Protein AF-X1CCY6-F1 (afdb_monomer)

Structure (mmCIF, N/CA/C/O backbone):
data_AF-X1CCY6-F1
#
_entry.id   AF-X1CCY6-F1
#
loop_
_atom_site.group_PDB
_atom_site.id
_atom_site.type_symbol
_atom_site.label_atom_id
_atom_site.label_alt_id
_atom_site.label_comp_id
_atom_site.label_asym_id
_atom_site.label_entity_id
_atom_site.label_seq_id
_atom_site.pdbx_PDB_ins_code
_atom_site.Cartn_x
_atom_site.Cartn_y
_atom_site.Cartn_z
_atom_site.occupancy
_atom_site.B_iso_or_equiv
_atom_site.auth_seq_id
_atom_site.auth_comp_id
_atom_site.auth_asym_id
_atom_site.auth_atom_id
_atom_site.pdbx_PDB_model_num
ATOM 1 N N . MET A 1 1 ? 17.193 9.813 -5.402 1.00 56.81 1 MET A N 1
ATOM 2 C CA . MET A 1 1 ? 16.084 8.966 -4.908 1.00 56.81 1 MET A CA 1
ATOM 3 C C . MET A 1 1 ? 14.853 9.850 -4.820 1.00 56.81 1 MET A C 1
ATOM 5 O O . MET A 1 1 ? 14.993 10.965 -4.329 1.00 56.81 1 MET A O 1
ATOM 9 N N . LYS A 1 2 ? 13.709 9.434 -5.375 1.00 66.00 2 LYS A N 1
ATOM 10 C CA . LYS A 1 2 ? 12.468 10.219 -5.292 1.00 66.00 2 LYS A CA 1
ATOM 11 C C . LYS A 1 2 ? 11.846 9.980 -3.914 1.00 66.00 2 LYS A C 1
ATOM 13 O O . LYS A 1 2 ? 11.654 8.830 -3.559 1.00 66.00 2 LYS A O 1
ATOM 18 N N . ASN A 1 3 ? 11.549 11.035 -3.161 1.00 73.62 3 ASN A N 1
ATOM 19 C CA . ASN A 1 3 ? 10.810 10.920 -1.903 1.00 73.62 3 ASN A CA 1
ATOM 20 C C . ASN A 1 3 ? 9.316 11.049 -2.205 1.00 73.62 3 ASN A C 1
ATOM 22 O O . ASN A 1 3 ? 8.931 11.973 -2.919 1.00 73.62 3 ASN A O 1
ATOM 26 N N . PHE A 1 4 ? 8.505 10.131 -1.683 1.00 79.50 4 PHE A N 1
ATOM 27 C CA . PHE A 1 4 ? 7.051 10.169 -1.827 1.00 79.50 4 PHE A CA 1
ATOM 28 C C . PHE A 1 4 ? 6.409 10.782 -0.579 1.00 79.50 4 PHE A C 1
ATOM 30 O O . PHE A 1 4 ? 6.905 10.609 0.533 1.00 79.50 4 PHE A O 1
ATOM 37 N N . THR A 1 5 ? 5.309 11.497 -0.776 1.00 81.75 5 THR A N 1
ATOM 38 C CA . THR A 1 5 ? 4.430 12.026 0.278 1.00 81.75 5 THR A CA 1
ATOM 39 C C . THR A 1 5 ? 3.296 11.046 0.593 1.00 81.75 5 THR A C 1
ATOM 41 O O . THR A 1 5 ? 2.964 10.196 -0.236 1.00 81.75 5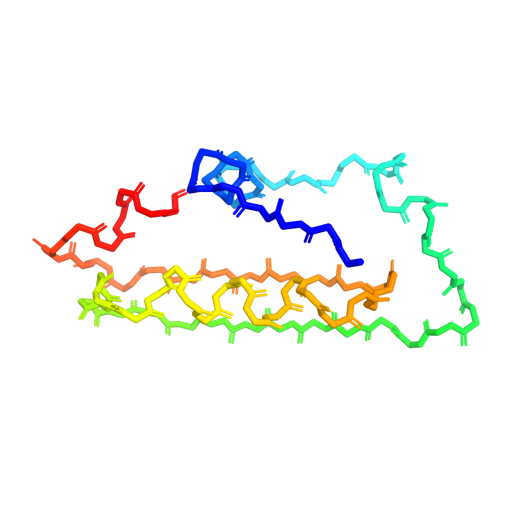 THR A O 1
ATOM 44 N N . SER A 1 6 ? 2.644 11.185 1.751 1.00 79.44 6 SER A N 1
ATOM 45 C CA . SER A 1 6 ? 1.489 10.357 2.139 1.00 79.44 6 SER A CA 1
ATOM 46 C C . SER A 1 6 ? 0.354 10.431 1.106 1.00 79.44 6 SER A C 1
ATOM 48 O O . SER A 1 6 ? -0.225 9.412 0.743 1.00 79.44 6 SER A O 1
ATOM 50 N N . GLN A 1 7 ? 0.082 11.616 0.543 1.00 82.38 7 GLN A N 1
ATOM 51 C CA . GLN A 1 7 ? -0.889 11.784 -0.547 1.00 82.38 7 GLN A CA 1
ATOM 52 C C . GLN A 1 7 ? -0.498 11.020 -1.821 1.00 82.38 7 GLN A C 1
ATOM 54 O O . GLN A 1 7 ? -1.370 10.467 -2.493 1.00 82.38 7 GLN A O 1
ATOM 59 N N . GLU A 1 8 ? 0.788 10.993 -2.183 1.00 81.06 8 GLU A N 1
ATOM 60 C CA . GLU A 1 8 ? 1.265 10.225 -3.340 1.00 81.06 8 GLU A CA 1
ATOM 61 C C . GLU A 1 8 ? 1.166 8.719 -3.104 1.00 81.06 8 GLU A C 1
ATOM 63 O O . GLU A 1 8 ? 0.781 7.998 -4.025 1.00 81.06 8 GLU A O 1
ATOM 68 N N . ILE A 1 9 ? 1.476 8.257 -1.888 1.00 82.31 9 ILE A N 1
ATOM 69 C CA . ILE A 1 9 ? 1.311 6.856 -1.488 1.00 82.31 9 ILE A CA 1
ATOM 70 C C . ILE A 1 9 ? -0.147 6.459 -1.620 1.00 82.31 9 ILE A C 1
ATOM 72 O O . ILE A 1 9 ? -0.441 5.531 -2.367 1.00 82.31 9 ILE A O 1
ATOM 76 N N . LYS A 1 10 ? -1.042 7.207 -0.972 1.00 80.75 10 LYS A N 1
ATOM 77 C CA . LYS A 1 10 ? -2.482 6.988 -1.038 1.00 80.75 10 LYS A CA 1
ATOM 78 C C . LYS A 1 10 ? -2.940 6.891 -2.487 1.00 80.75 10 LYS A C 1
ATOM 80 O O . LYS A 1 10 ? -3.414 5.856 -2.924 1.00 80.75 10 LYS A O 1
ATOM 85 N N . LYS A 1 11 ? -2.647 7.899 -3.312 1.00 76.75 11 LYS A N 1
ATOM 86 C CA . LYS A 1 11 ? -2.995 7.880 -4.743 1.00 76.75 11 LYS A CA 1
ATOM 87 C C . LYS A 1 11 ? -2.466 6.646 -5.493 1.00 76.75 11 LYS A C 1
ATOM 89 O O . LYS A 1 11 ? -3.142 6.183 -6.414 1.00 76.75 11 LYS A O 1
ATOM 94 N N . PHE A 1 12 ? -1.274 6.158 -5.144 1.00 74.88 12 PHE A N 1
ATOM 95 C CA . PHE A 1 12 ? -0.669 4.969 -5.744 1.00 74.88 12 PHE A CA 1
ATOM 96 C C . PHE A 1 12 ? -1.411 3.680 -5.378 1.00 74.88 12 PHE A C 1
ATOM 98 O O . PHE A 1 12 ? -1.577 2.833 -6.252 1.00 74.88 12 PHE A O 1
ATOM 105 N N . VAL A 1 13 ? -1.864 3.532 -4.131 1.00 71.38 13 VAL A N 1
ATOM 106 C CA . VAL A 1 13 ? -2.537 2.308 -3.665 1.00 71.38 13 VAL A CA 1
ATOM 107 C C . VAL A 1 13 ? -4.061 2.339 -3.832 1.00 71.38 13 VAL A C 1
ATOM 109 O O . VAL A 1 13 ? -4.649 1.298 -4.112 1.00 71.38 13 VAL A O 1
ATOM 112 N N . SER A 1 14 ? -4.711 3.507 -3.731 1.00 69.56 14 SER A N 1
ATOM 113 C CA . SER A 1 14 ? -6.176 3.633 -3.809 1.00 69.56 14 SER A CA 1
ATOM 114 C C . SER A 1 14 ? -6.728 3.432 -5.224 1.00 69.56 14 SER A C 1
ATOM 116 O O . SER A 1 14 ? -7.932 3.273 -5.405 1.00 69.56 14 SER A O 1
ATOM 118 N N . ASN A 1 15 ? -5.870 3.453 -6.244 1.00 60.06 15 ASN A N 1
ATOM 119 C CA . ASN A 1 15 ? -6.229 3.034 -7.591 1.00 60.06 15 ASN A CA 1
ATOM 120 C C . ASN A 1 15 ? -5.326 1.863 -7.973 1.00 60.06 15 ASN A C 1
ATOM 122 O O . ASN A 1 15 ? -4.110 2.002 -7.850 1.00 60.06 15 ASN A O 1
ATOM 126 N N . PRO A 1 16 ? -5.852 0.752 -8.516 1.00 51.28 16 PRO A N 1
ATOM 127 C CA . PRO A 1 16 ? -5.016 -0.177 -9.256 1.00 51.28 16 PRO A CA 1
ATOM 128 C C . PRO A 1 16 ? -4.450 0.578 -10.465 1.00 51.28 16 PRO A C 1
ATOM 130 O O . PRO A 1 16 ? -5.093 0.703 -11.506 1.00 51.28 16 PRO A O 1
ATOM 133 N N . LEU A 1 17 ? -3.250 1.142 -10.314 1.00 48.53 17 LEU A N 1
ATOM 134 C CA . LEU A 1 17 ? -2.522 1.818 -11.381 1.00 48.53 17 LEU A CA 1
ATOM 135 C C . LEU A 1 17 ? -1.941 0.771 -12.331 1.00 48.53 17 LEU A C 1
ATOM 137 O O . LEU A 1 17 ? -0.730 0.622 -12.467 1.00 48.53 17 LEU A O 1
ATOM 141 N N . PHE A 1 18 ? -2.807 0.068 -13.048 1.00 53.59 18 PHE A N 1
ATOM 142 C CA . PHE A 1 18 ? -2.415 -0.494 -14.330 1.00 53.59 18 PHE A CA 1
ATOM 143 C C . PHE A 1 18 ? -2.714 0.533 -15.418 1.00 53.59 18 PHE A C 1
ATOM 145 O O . PHE A 1 18 ? -3.521 0.301 -16.311 1.00 53.59 18 PHE A O 1
ATOM 152 N N . ASP A 1 19 ? -2.022 1.673 -15.356 1.00 48.91 19 ASP A N 1
ATOM 153 C CA . ASP A 1 19 ? -1.689 2.375 -16.587 1.00 48.91 19 ASP A CA 1
ATOM 154 C C . ASP A 1 19 ? -0.377 1.774 -17.091 1.00 48.91 19 ASP A C 1
ATOM 156 O O . ASP A 1 19 ? 0.685 1.935 -16.476 1.00 48.91 19 ASP A O 1
ATOM 160 N N . GLY A 1 20 ? -0.458 1.059 -18.216 1.00 51.25 20 GLY A N 1
ATOM 161 C CA . GLY A 1 20 ? 0.704 0.493 -18.890 1.00 51.25 20 GLY A CA 1
ATOM 162 C C . GLY A 1 20 ? 1.819 1.526 -19.055 1.00 51.25 20 GLY A C 1
ATOM 163 O O . GLY A 1 20 ? 2.976 1.164 -18.909 1.00 51.25 20 GLY A O 1
ATOM 164 N N . LYS A 1 21 ? 1.502 2.817 -19.234 1.00 50.84 21 LYS A N 1
ATOM 165 C CA . LYS A 1 21 ? 2.483 3.903 -19.420 1.00 50.84 21 LYS A CA 1
ATOM 166 C C . LYS A 1 21 ? 3.293 4.266 -18.176 1.00 50.84 21 LYS A C 1
ATOM 168 O O . LYS A 1 21 ? 4.452 4.642 -18.321 1.00 50.84 21 LYS A O 1
ATOM 173 N N . ILE A 1 22 ? 2.748 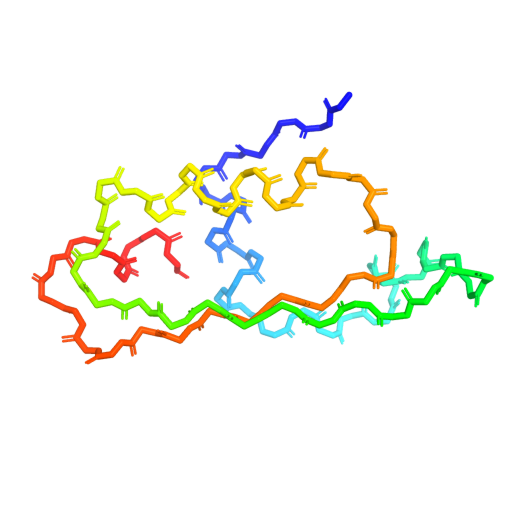4.105 -16.970 1.00 51.16 22 ILE A N 1
ATOM 174 C CA . ILE A 1 22 ? 3.482 4.355 -15.711 1.00 51.16 22 ILE A CA 1
ATOM 175 C C . ILE A 1 22 ? 4.413 3.174 -15.398 1.00 51.16 22 ILE A C 1
ATOM 177 O O . ILE A 1 22 ? 5.530 3.357 -14.919 1.00 51.16 22 ILE A O 1
ATOM 181 N N . LEU A 1 23 ? 3.987 1.967 -15.776 1.00 49.28 23 LEU A N 1
ATOM 182 C CA . LEU A 1 23 ? 4.801 0.755 -15.772 1.00 49.28 23 LEU A CA 1
ATOM 183 C C . LEU A 1 23 ? 5.776 0.678 -16.961 1.00 49.28 23 LEU A C 1
ATOM 185 O O . LEU A 1 23 ? 6.567 -0.246 -17.003 1.00 49.28 23 LEU A O 1
ATOM 189 N N . LEU A 1 24 ? 5.756 1.578 -17.946 1.00 47.88 24 LEU A N 1
ATOM 190 C CA . LEU A 1 24 ? 6.552 1.439 -19.181 1.00 47.88 24 LEU A CA 1
ATOM 191 C C . LEU A 1 24 ? 7.991 1.962 -19.078 1.00 47.88 24 LEU A C 1
ATOM 193 O O . LEU A 1 24 ? 8.724 1.890 -20.058 1.00 47.88 24 LEU A O 1
ATOM 197 N N . ASN A 1 25 ? 8.431 2.387 -17.890 1.00 55.91 25 ASN A N 1
ATOM 198 C CA . ASN A 1 25 ? 9.859 2.344 -17.564 1.00 55.91 25 ASN A CA 1
ATOM 199 C C . ASN A 1 25 ? 10.249 1.005 -16.913 1.00 55.91 25 ASN A C 1
ATOM 201 O O . ASN A 1 25 ? 11.302 0.911 -16.291 1.00 55.91 25 ASN A O 1
ATOM 205 N N . LYS A 1 26 ? 9.400 -0.030 -17.039 1.00 59.81 26 LYS A N 1
ATOM 206 C CA . LYS A 1 26 ? 9.770 -1.429 -16.824 1.00 59.81 26 LYS A CA 1
ATOM 207 C C . LYS A 1 26 ? 10.948 -1.720 -17.713 1.00 59.81 26 LYS A C 1
ATOM 209 O O . LYS A 1 26 ? 10.804 -1.820 -18.926 1.00 59.81 26 LYS A O 1
ATOM 214 N N . ASP A 1 27 ? 12.089 -1.896 -17.080 1.00 68.31 27 ASP A N 1
ATOM 215 C CA . 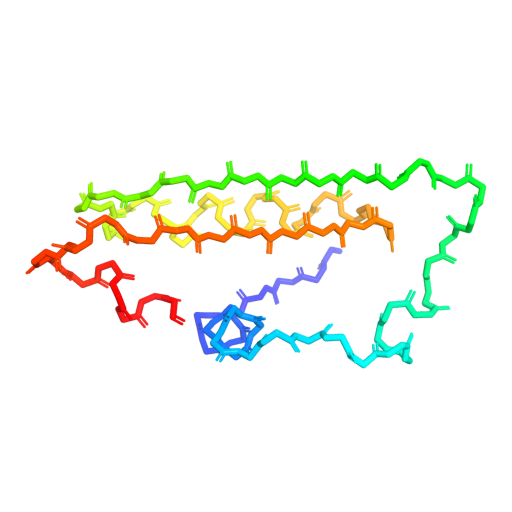ASP A 1 27 ? 13.192 -2.570 -17.715 1.00 68.31 27 ASP A CA 1
ATOM 216 C C . ASP A 1 27 ? 12.802 -4.055 -17.824 1.00 68.31 27 ASP A C 1
ATOM 218 O O . ASP A 1 27 ? 12.762 -4.740 -16.796 1.00 68.31 27 ASP A O 1
ATOM 222 N N . PRO A 1 28 ? 12.459 -4.572 -19.021 1.00 69.56 28 PRO A N 1
ATOM 223 C CA . PRO A 1 28 ? 12.047 -5.963 -19.179 1.00 69.56 28 PRO A CA 1
ATOM 224 C C . PRO A 1 28 ? 13.202 -6.926 -18.884 1.00 69.56 28 PRO A C 1
ATOM 226 O O . PRO A 1 28 ? 12.962 -8.111 -18.670 1.00 69.56 28 PRO A O 1
ATOM 229 N N . SER A 1 29 ? 14.447 -6.427 -18.856 1.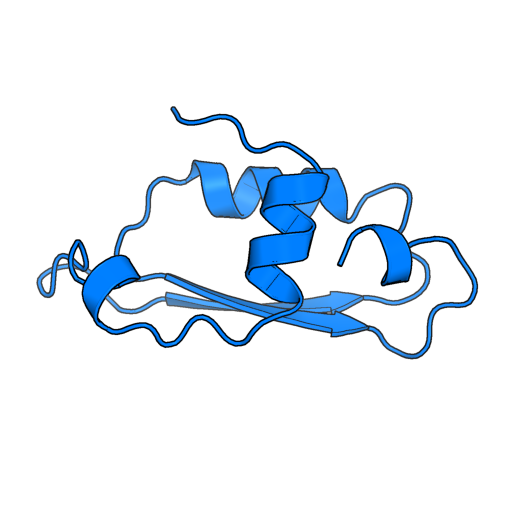00 81.25 29 SER A N 1
ATOM 230 C CA . SER A 1 29 ? 15.618 -7.206 -18.452 1.00 81.25 29 SER A CA 1
ATOM 231 C C . SER A 1 29 ? 15.669 -7.461 -16.942 1.00 81.25 29 SER A C 1
ATOM 233 O O . SER A 1 29 ? 16.401 -8.341 -16.490 1.00 81.25 29 SER A O 1
ATOM 235 N N . ARG A 1 30 ? 14.863 -6.740 -16.146 1.00 81.69 30 ARG A N 1
ATOM 236 C CA . ARG A 1 30 ? 14.756 -6.929 -14.697 1.00 81.69 30 ARG A CA 1
ATOM 237 C C . ARG A 1 30 ? 13.544 -7.799 -14.352 1.00 81.69 30 ARG A C 1
ATOM 239 O O . ARG A 1 30 ? 12.456 -7.582 -14.895 1.00 81.69 30 ARG A O 1
ATOM 246 N N . PRO A 1 31 ? 13.679 -8.744 -13.404 1.00 88.06 31 PRO A N 1
ATOM 247 C CA . PRO A 1 31 ? 12.575 -9.614 -13.013 1.00 88.06 31 PRO A CA 1
ATOM 248 C C . PRO A 1 31 ? 11.402 -8.800 -12.461 1.00 88.06 31 PRO A C 1
ATOM 250 O O . PRO A 1 31 ? 11.606 -7.818 -11.737 1.00 88.06 31 PRO A O 1
ATOM 253 N N . LYS A 1 32 ? 10.169 -9.221 -12.772 1.00 85.38 32 LYS A N 1
ATOM 254 C CA . LYS A 1 32 ? 8.984 -8.676 -12.102 1.00 85.38 32 LYS A CA 1
ATOM 255 C C . LYS A 1 32 ? 9.013 -9.137 -10.650 1.00 85.38 32 LYS A C 1
ATOM 257 O O . LYS A 1 32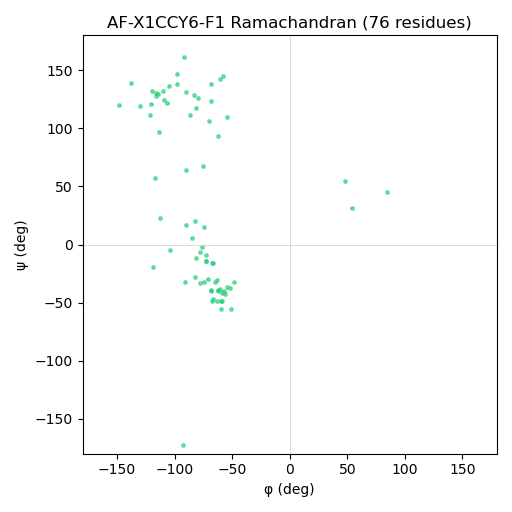 ? 9.072 -10.336 -10.392 1.00 85.38 32 LYS A O 1
ATOM 262 N N . ILE A 1 33 ? 8.969 -8.190 -9.722 1.00 86.94 33 ILE A N 1
ATOM 263 C CA . ILE A 1 33 ? 8.851 -8.476 -8.293 1.00 86.94 33 ILE A CA 1
ATOM 264 C C . ILE A 1 33 ? 7.451 -8.060 -7.866 1.00 86.94 33 ILE A C 1
ATOM 266 O O . ILE A 1 33 ? 7.067 -6.911 -8.073 1.00 86.94 33 ILE A O 1
ATOM 270 N N . SER A 1 34 ? 6.708 -8.991 -7.279 1.00 88.44 34 SER A N 1
ATOM 271 C CA . SER A 1 34 ? 5.421 -8.717 -6.645 1.00 88.44 34 SER A CA 1
ATOM 272 C C . SER A 1 34 ? 5.601 -8.771 -5.133 1.00 88.44 34 SER A C 1
ATOM 274 O O . SER A 1 34 ? 6.047 -9.786 -4.598 1.00 88.44 34 SER A O 1
ATOM 276 N N . ILE A 1 35 ? 5.278 -7.679 -4.447 1.00 90.50 35 ILE A N 1
ATOM 277 C CA . ILE A 1 35 ? 5.292 -7.592 -2.985 1.00 90.50 35 ILE A CA 1
ATOM 278 C C . ILE A 1 35 ? 3.845 -7.506 -2.515 1.00 90.50 35 ILE A C 1
ATOM 280 O O . ILE A 1 35 ? 3.061 -6.723 -3.049 1.00 90.50 35 ILE A O 1
ATOM 284 N N . VAL A 1 36 ? 3.495 -8.312 -1.516 1.00 91.62 36 VAL A N 1
ATOM 285 C CA . VAL A 1 36 ? 2.183 -8.275 -0.869 1.00 91.62 36 VAL A CA 1
ATOM 286 C C . VAL A 1 36 ? 2.394 -7.968 0.606 1.00 91.62 36 VAL A C 1
ATOM 288 O O . VAL A 1 36 ? 3.084 -8.718 1.297 1.00 91.62 36 VAL A O 1
ATOM 291 N N . THR A 1 37 ? 1.806 -6.876 1.086 1.00 93.56 37 THR A N 1
ATOM 292 C CA . THR A 1 37 ? 1.855 -6.473 2.495 1.00 93.56 37 THR A CA 1
ATOM 293 C C . THR A 1 37 ? 0.454 -6.558 3.094 1.00 93.56 37 THR A C 1
ATOM 295 O O . THR A 1 37 ? -0.342 -5.635 2.918 1.00 93.56 37 THR A O 1
ATOM 298 N N . PRO A 1 38 ? 0.117 -7.659 3.788 1.00 94.62 38 PRO A N 1
ATOM 299 C CA . PRO A 1 38 ? -1.052 -7.676 4.652 1.00 94.62 38 PRO A CA 1
ATOM 300 C C . PRO A 1 38 ? -0.806 -6.752 5.850 1.00 94.62 38 PRO A C 1
ATOM 302 O O . PRO A 1 38 ? 0.288 -6.729 6.416 1.00 94.62 38 PRO A O 1
ATOM 305 N N . SER A 1 39 ? -1.820 -5.989 6.232 1.00 94.88 39 SER A N 1
ATOM 306 C CA . SER A 1 39 ? -1.758 -4.995 7.298 1.00 94.88 39 SER A CA 1
ATOM 307 C C . SER A 1 39 ? -3.014 -5.070 8.160 1.00 94.88 39 SER A C 1
ATOM 309 O O . SER A 1 39 ? -4.112 -5.227 7.640 1.00 94.88 39 SER A O 1
ATOM 311 N N . TYR A 1 40 ? -2.853 -4.954 9.477 1.00 97.06 40 TYR A N 1
ATOM 312 C CA . TYR A 1 40 ? -3.946 -4.776 10.432 1.00 97.06 40 TYR A CA 1
ATOM 313 C C . TYR A 1 40 ? -3.448 -3.928 11.602 1.00 97.06 40 TYR A C 1
ATOM 315 O O . TYR A 1 40 ? -2.482 -4.312 12.271 1.00 97.06 40 TYR A O 1
ATOM 323 N N . ASN A 1 41 ? -4.083 -2.782 11.819 1.00 97.50 41 ASN A N 1
ATOM 324 C CA . ASN A 1 41 ? -3.721 -1.777 12.812 1.00 97.50 41 ASN A CA 1
ATOM 325 C C . ASN A 1 41 ? -2.222 -1.404 12.802 1.00 97.50 41 ASN A C 1
ATOM 327 O O . ASN A 1 41 ? -1.521 -1.549 13.804 1.00 97.50 41 ASN A O 1
ATOM 331 N N . GLN A 1 42 ? -1.706 -1.001 11.638 1.00 96.88 42 GLN A N 1
ATOM 332 C CA . GLN A 1 42 ? -0.294 -0.671 11.407 1.00 96.88 42 GLN A CA 1
ATOM 333 C C . GLN A 1 42 ? -0.056 0.817 11.122 1.00 96.88 42 GLN A C 1
ATOM 335 O O . GLN A 1 42 ? 0.969 1.147 10.517 1.00 96.88 42 GLN A O 1
ATOM 340 N N . ALA A 1 43 ? -0.946 1.728 11.531 1.00 95.12 43 ALA A N 1
ATOM 341 C CA . ALA A 1 43 ? -0.839 3.146 11.176 1.00 95.12 43 ALA A CA 1
ATOM 342 C C . ALA A 1 43 ? 0.551 3.740 11.488 1.00 95.12 43 ALA A C 1
ATOM 344 O O . ALA A 1 43 ? 1.110 4.487 10.690 1.00 95.12 43 ALA A O 1
ATOM 345 N N . GLU A 1 44 ? 1.163 3.327 12.601 1.00 96.25 44 GLU A N 1
ATOM 346 C CA . GLU A 1 44 ? 2.495 3.778 13.027 1.00 96.25 44 GLU A CA 1
ATOM 347 C C . GLU A 1 44 ? 3.630 3.392 12.053 1.00 96.25 44 GLU A C 1
ATOM 349 O O . GLU A 1 44 ? 4.636 4.098 11.934 1.00 96.25 44 GLU A O 1
ATOM 354 N N . PHE A 1 45 ? 3.506 2.269 11.341 1.00 95.06 45 PHE A N 1
ATOM 355 C CA . PHE A 1 45 ? 4.611 1.675 10.576 1.00 95.06 45 PHE A CA 1
ATOM 356 C C . PHE A 1 45 ? 4.358 1.588 9.075 1.00 95.06 45 PHE A C 1
ATOM 358 O O . PHE A 1 45 ? 5.315 1.423 8.303 1.00 95.06 45 PHE A O 1
ATOM 365 N N . LEU A 1 46 ? 3.097 1.669 8.657 1.00 93.56 46 LEU A N 1
ATOM 366 C CA . LEU A 1 46 ? 2.675 1.364 7.298 1.00 93.56 46 LEU A CA 1
ATOM 367 C C . LEU A 1 46 ? 3.305 2.326 6.288 1.00 93.56 46 LEU A C 1
ATOM 369 O O . LEU A 1 46 ? 3.949 1.878 5.340 1.00 93.56 46 LEU A O 1
ATOM 373 N N . GLU A 1 47 ? 3.247 3.632 6.547 1.00 92.56 47 GLU A N 1
ATOM 374 C CA . GLU A 1 47 ? 3.841 4.643 5.665 1.00 92.56 47 GLU A CA 1
ATOM 375 C C . GLU A 1 47 ? 5.350 4.427 5.480 1.00 92.56 47 GLU A C 1
ATOM 377 O O . GLU A 1 47 ? 5.854 4.358 4.357 1.00 92.56 47 GLU A O 1
ATOM 382 N N . ARG A 1 48 ? 6.085 4.233 6.582 1.00 93.50 48 ARG A N 1
ATOM 383 C CA . ARG A 1 48 ? 7.534 3.984 6.541 1.00 93.50 48 ARG A CA 1
ATOM 384 C C . ARG A 1 48 ? 7.874 2.722 5.748 1.00 93.50 48 ARG A C 1
ATOM 386 O O . ARG A 1 48 ? 8.884 2.696 5.042 1.00 93.50 48 ARG A O 1
ATOM 393 N N . THR A 1 49 ? 7.057 1.680 5.873 1.00 93.50 49 THR A N 1
ATOM 394 C CA . THR A 1 49 ? 7.236 0.413 5.150 1.00 93.50 49 THR A CA 1
ATOM 395 C C . THR A 1 49 ? 7.038 0.614 3.652 1.00 93.50 49 THR A C 1
ATOM 397 O O . THR A 1 49 ? 7.898 0.220 2.861 1.00 93.50 49 THR A O 1
ATOM 400 N N . ILE A 1 50 ? 5.968 1.311 3.267 1.00 91.31 50 ILE A N 1
ATOM 401 C CA . ILE A 1 50 ? 5.674 1.647 1.872 1.00 91.31 50 ILE A CA 1
ATOM 402 C C . ILE A 1 50 ? 6.808 2.476 1.267 1.00 91.31 50 ILE A C 1
ATOM 404 O O . ILE A 1 50 ? 7.340 2.116 0.217 1.00 91.31 50 ILE A O 1
ATOM 408 N N . LEU A 1 51 ? 7.248 3.529 1.959 1.00 90.50 51 LEU A N 1
ATOM 409 C CA . LEU A 1 51 ? 8.350 4.377 1.505 1.00 90.50 51 LEU A CA 1
ATOM 410 C C . LEU A 1 51 ? 9.641 3.588 1.298 1.00 90.50 51 LEU A C 1
ATOM 412 O O . LEU A 1 51 ? 10.334 3.792 0.302 1.00 90.50 51 LEU A O 1
ATOM 416 N N . ARG A 1 52 ? 9.974 2.663 2.204 1.00 91.25 52 ARG A N 1
ATOM 417 C CA . ARG A 1 52 ? 11.174 1.828 2.056 1.00 91.25 52 ARG A CA 1
ATOM 418 C C . ARG A 1 52 ? 11.124 0.946 0.818 1.00 91.25 52 ARG A C 1
ATOM 420 O O . ARG A 1 52 ? 12.151 0.820 0.162 1.00 91.25 52 ARG A O 1
ATOM 427 N N . ILE A 1 53 ? 9.968 0.371 0.499 1.00 88.81 53 ILE A N 1
ATOM 428 C CA . ILE A 1 53 ? 9.784 -0.464 -0.694 1.00 88.81 53 ILE A CA 1
ATOM 429 C C . ILE A 1 53 ? 9.894 0.388 -1.964 1.00 88.81 53 ILE A C 1
ATOM 431 O O . ILE A 1 53 ? 10.671 0.063 -2.862 1.00 88.81 53 ILE A O 1
ATOM 435 N N . LEU A 1 54 ? 9.190 1.521 -2.017 1.00 84.50 54 LEU A N 1
ATOM 436 C CA . LEU A 1 54 ? 9.192 2.402 -3.190 1.00 84.50 54 LEU A CA 1
ATOM 437 C C . LEU A 1 54 ? 10.575 3.022 -3.465 1.00 84.50 54 LEU A C 1
ATOM 439 O O . LEU A 1 54 ? 10.957 3.209 -4.621 1.00 84.50 54 LEU A O 1
ATOM 443 N N . ASN A 1 55 ? 11.368 3.281 -2.423 1.00 85.88 55 ASN A N 1
ATOM 444 C CA . ASN A 1 55 ? 12.694 3.897 -2.547 1.00 85.88 55 ASN A CA 1
ATOM 445 C C . ASN A 1 55 ? 13.798 2.953 -3.059 1.00 85.88 55 ASN A C 1
ATOM 447 O O . ASN A 1 55 ? 14.924 3.406 -3.282 1.00 85.88 55 ASN A O 1
ATOM 451 N N . GLN A 1 56 ? 13.507 1.670 -3.299 1.00 82.19 56 GLN A N 1
ATOM 452 C CA . GLN A 1 56 ? 14.479 0.710 -3.846 1.00 82.19 56 GLN A CA 1
ATOM 453 C C . GLN A 1 56 ? 14.787 0.927 -5.340 1.00 82.19 56 GLN A C 1
ATOM 455 O O . GLN A 1 56 ? 15.720 0.321 -5.863 1.00 82.19 56 GLN A O 1
ATOM 460 N N . ASN A 1 57 ? 14.041 1.802 -6.032 1.00 76.00 57 ASN A N 1
ATOM 461 C CA . ASN A 1 57 ? 14.189 2.103 -7.467 1.00 76.00 57 ASN A CA 1
ATOM 462 C C . ASN A 1 57 ? 14.140 0.852 -8.376 1.00 76.00 57 ASN A C 1
ATOM 464 O O . ASN A 1 57 ? 14.795 0.811 -9.420 1.00 76.00 57 ASN A O 1
ATOM 468 N N . HIS A 1 58 ? 13.380 -0.185 -7.997 1.00 83.50 58 HIS A N 1
ATOM 469 C CA . HIS A 1 58 ? 13.139 -1.337 -8.870 1.00 83.50 58 HIS A CA 1
ATOM 470 C C . HIS A 1 58 ? 12.027 -1.012 -9.864 1.00 83.50 58 HIS A C 1
ATOM 472 O O . HIS A 1 58 ? 10.888 -0.758 -9.484 1.00 83.50 58 HIS A O 1
ATOM 478 N N . THR A 1 59 ? 12.363 -1.016 -11.148 1.00 77.31 59 THR A N 1
ATOM 479 C CA . THR A 1 59 ? 11.487 -0.496 -12.203 1.00 77.31 59 THR A CA 1
ATOM 480 C C . THR A 1 59 ? 10.404 -1.477 -12.666 1.00 77.31 59 THR A C 1
ATOM 482 O O . THR A 1 59 ? 9.468 -1.074 -13.350 1.00 77.31 59 THR A O 1
ATOM 485 N N . ASN A 1 60 ? 10.490 -2.753 -12.269 1.00 82.06 60 ASN A N 1
ATOM 486 C CA . ASN A 1 60 ? 9.504 -3.796 -12.573 1.00 82.06 60 ASN A CA 1
ATOM 487 C C . ASN A 1 60 ? 8.854 -4.333 -11.283 1.00 82.06 60 ASN A C 1
ATOM 489 O O . ASN A 1 60 ? 8.957 -5.517 -10.960 1.00 82.06 60 ASN A O 1
ATOM 493 N N . LEU A 1 61 ? 8.250 -3.427 -10.508 1.00 83.25 61 LEU A N 1
ATOM 494 C CA . LEU A 1 61 ? 7.611 -3.705 -9.218 1.00 83.25 61 LEU A CA 1
ATOM 495 C C . LEU A 1 61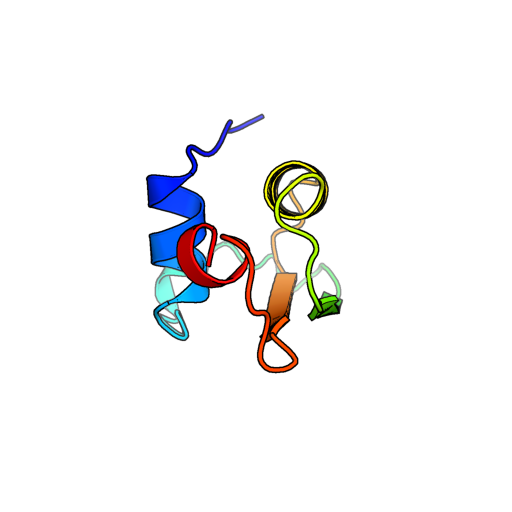 ? 6.078 -3.710 -9.343 1.00 83.25 61 LEU A C 1
ATOM 497 O O . LEU A 1 61 ? 5.489 -2.821 -9.953 1.00 83.25 61 LEU A O 1
ATOM 501 N N . GLU A 1 62 ? 5.438 -4.693 -8.723 1.00 84.25 62 GLU A N 1
ATOM 502 C CA . GLU A 1 62 ? 4.018 -4.710 -8.370 1.00 84.25 62 GLU A CA 1
ATOM 503 C C . GLU A 1 62 ? 3.928 -4.717 -6.846 1.00 84.25 62 GLU A C 1
ATOM 505 O O . GLU A 1 62 ? 4.594 -5.521 -6.192 1.00 84.25 62 GLU A O 1
ATOM 510 N N . TYR A 1 63 ? 3.139 -3.814 -6.270 1.00 87.81 63 TYR A N 1
ATOM 511 C CA . TYR A 1 63 ? 3.003 -3.724 -4.823 1.00 87.81 63 TYR A CA 1
ATOM 512 C C . TYR A 1 63 ? 1.529 -3.690 -4.434 1.00 87.81 63 TYR A C 1
ATOM 514 O O . TYR A 1 63 ? 0.790 -2.808 -4.863 1.00 87.81 63 TYR A O 1
ATOM 522 N N . ILE A 1 64 ? 1.112 -4.686 -3.657 1.00 87.31 64 ILE A N 1
ATOM 523 C CA . ILE A 1 64 ? -0.263 -4.895 -3.213 1.00 87.31 64 ILE A CA 1
ATOM 524 C C . ILE A 1 64 ? -0.278 -4.766 -1.694 1.00 87.31 64 ILE A C 1
ATOM 526 O O . ILE A 1 64 ? 0.483 -5.442 -1.002 1.00 87.31 64 ILE A O 1
ATOM 530 N N . ILE A 1 65 ? -1.163 -3.927 -1.169 1.00 91.94 65 ILE A N 1
ATOM 531 C CA . ILE A 1 65 ? -1.381 -3.784 0.271 1.00 91.94 65 ILE A CA 1
ATOM 532 C C . ILE A 1 65 ? -2.806 -4.219 0.560 1.00 91.94 65 ILE A C 1
ATOM 534 O O . ILE A 1 65 ? -3.732 -3.805 -0.133 1.00 91.94 65 ILE A O 1
ATOM 538 N N . ILE A 1 66 ? -2.965 -5.085 1.554 1.00 92.19 66 ILE A N 1
ATOM 539 C CA . ILE A 1 66 ? -4.266 -5.626 1.939 1.00 92.19 66 ILE A CA 1
ATOM 540 C C . ILE A 1 66 ? -4.495 -5.253 3.392 1.00 92.19 66 ILE A C 1
ATOM 542 O O . ILE A 1 66 ? -3.806 -5.761 4.274 1.00 92.19 66 ILE A O 1
ATOM 546 N N . ASP A 1 67 ? -5.458 -4.372 3.630 1.00 94.06 67 ASP A N 1
ATOM 547 C CA . ASP A 1 67 ? -5.901 -4.048 4.978 1.00 94.06 67 ASP A CA 1
ATOM 548 C C . ASP A 1 67 ? -6.927 -5.074 5.476 1.00 94.06 67 ASP A C 1
ATOM 550 O O . ASP A 1 67 ? -7.901 -5.389 4.792 1.00 94.06 67 ASP A O 1
ATOM 554 N N . GLY A 1 68 ? -6.688 -5.616 6.668 1.00 95.38 68 GLY A N 1
ATOM 555 C CA . GLY A 1 68 ? -7.495 -6.654 7.305 1.00 95.38 68 GLY A CA 1
ATOM 556 C C . GLY A 1 68 ? -8.732 -6.136 8.038 1.00 95.38 68 GLY A C 1
ATOM 557 O O . GLY A 1 68 ? -9.218 -6.830 8.927 1.00 95.38 68 GLY A O 1
ATOM 558 N N . GLY A 1 69 ? -9.217 -4.932 7.721 1.00 95.44 69 GLY A N 1
ATOM 559 C CA . GLY A 1 69 ? -10.303 -4.279 8.453 1.00 95.44 69 GLY A CA 1
ATOM 560 C C . GLY A 1 69 ? -9.796 -3.536 9.684 1.00 95.44 69 GLY A C 1
ATOM 561 O O . GLY A 1 69 ? -10.357 -3.683 10.770 1.00 95.44 69 GLY A O 1
ATOM 562 N N . SER A 1 70 ? -8.708 -2.783 9.526 1.00 97.19 70 SER A N 1
ATOM 563 C CA . SER A 1 70 ? -8.123 -1.982 10.597 1.00 97.19 70 SER A CA 1
ATOM 564 C C . SER A 1 70 ? -9.125 -0.976 11.157 1.00 97.19 70 SER A C 1
ATOM 566 O O . SER A 1 70 ? -9.942 -0.401 10.439 1.00 97.19 70 SER A O 1
ATOM 568 N N . THR A 1 71 ? -9.030 -0.745 12.461 1.00 97.62 71 THR A N 1
ATOM 569 C CA . THR A 1 71 ? -9.824 0.250 13.196 1.00 97.62 71 THR A CA 1
ATOM 570 C C . THR A 1 71 ? -9.018 1.500 13.543 1.00 97.62 71 THR A C 1
ATOM 572 O O . THR A 1 71 ? -9.559 2.433 14.130 1.00 97.62 71 THR A O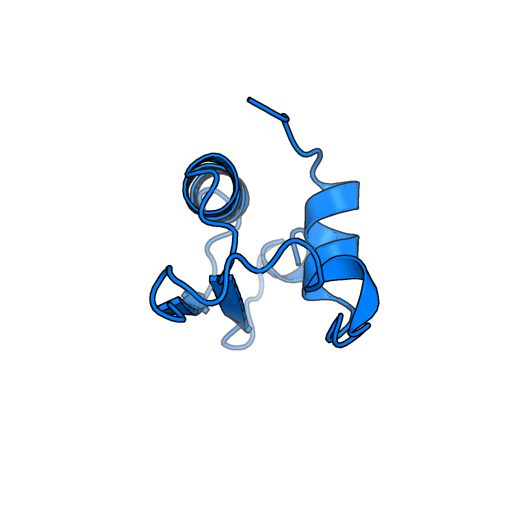 1
ATOM 575 N N . ASP A 1 72 ? -7.718 1.499 13.247 1.00 97.06 72 ASP A N 1
ATOM 576 C CA . ASP A 1 72 ? -6.850 2.669 13.342 1.00 97.06 72 ASP A CA 1
ATOM 577 C C . ASP A 1 72 ? -6.778 3.429 12.001 1.00 97.06 72 ASP A C 1
ATOM 579 O O . ASP A 1 72 ? -7.464 3.106 11.030 1.00 97.06 72 ASP A O 1
ATOM 583 N N . SER A 1 73 ? -5.899 4.427 11.925 1.00 95.56 73 SER A N 1
ATOM 584 C CA . SER A 1 73 ? -5.692 5.227 10.713 1.00 95.56 73 SER A CA 1
ATOM 585 C C . SER A 1 73 ? -4.912 4.506 9.597 1.00 95.56 73 SER A C 1
ATOM 587 O O . SER A 1 73 ? -4.471 5.161 8.654 1.00 95.56 73 SER A O 1
ATOM 589 N N . SER A 1 74 ? -4.735 3.175 9.633 1.00 94.06 74 SER A N 1
ATOM 590 C CA . SER A 1 74 ? -4.059 2.430 8.551 1.00 94.06 74 SER A CA 1
ATOM 591 C C . SER A 1 74 ? -4.737 2.661 7.204 1.00 94.06 74 SER A C 1
ATOM 593 O O . SER A 1 74 ? -4.059 2.917 6.212 1.00 94.06 74 SER A O 1
ATOM 595 N N . ALA A 1 75 ? -6.073 2.647 7.186 1.00 90.94 75 ALA A N 1
ATOM 596 C CA . ALA A 1 75 ? -6.880 2.892 5.992 1.00 90.94 75 ALA A CA 1
ATOM 597 C C . ALA A 1 75 ? -6.781 4.338 5.472 1.00 90.94 75 ALA A C 1
ATOM 599 O O . ALA A 1 75 ? -7.179 4.617 4.347 1.00 90.94 75 ALA A O 1
ATOM 600 N N . GLU A 1 76 ? -6.281 5.281 6.274 1.00 90.94 76 GLU A N 1
ATOM 601 C CA . GLU A 1 76 ? -6.066 6.660 5.833 1.00 90.94 76 GLU A CA 1
ATOM 602 C C . GLU A 1 76 ? -4.747 6.817 5.066 1.00 90.94 76 GLU A C 1
ATOM 604 O O . GLU A 1 76 ? -4.658 7.692 4.199 1.00 90.94 76 GLU A O 1
ATOM 609 N N . ILE A 1 77 ? -3.760 5.965 5.371 1.00 88.94 77 ILE A N 1
ATOM 610 C CA . ILE A 1 77 ? -2.430 5.921 4.741 1.00 88.94 77 ILE A CA 1
ATOM 611 C C . ILE A 1 77 ? -2.504 5.303 3.338 1.00 88.94 77 ILE A C 1
ATOM 613 O O . ILE A 1 77 ? -1.734 5.693 2.456 1.00 88.94 77 ILE A O 1
ATOM 617 N N . ILE A 1 78 ? -3.426 4.356 3.143 1.00 86.56 78 ILE A N 1
ATOM 618 C CA . ILE A 1 78 ? -3.742 3.721 1.854 1.00 86.56 78 ILE A CA 1
ATOM 619 C C . ILE A 1 78 ? -4.989 4.339 1.191 1.00 86.56 78 ILE A C 1
ATOM 621 O O . ILE A 1 78 ? -5.206 4.116 -0.021 1.00 86.56 78 ILE A O 1
#

Foldseek 3Di:
DDFDDLVRQCVPAVDPPPPVVQLVLQPVVADQDEAEAEDAQCPVCLLVVSRVVVVVPRSRYHYHYHYPPHPDCNVVSD

Radius of gyration: 12.91 Å; Cα contacts (8 Å, |Δi|>4): 93; chains: 1; bounding box: 26×22×33 Å

Sequence (78 aa):
MKNFTSQEIKKFVSNPLFDGKILLNKDPSRPKISIVTPSYNQAEFLERTILR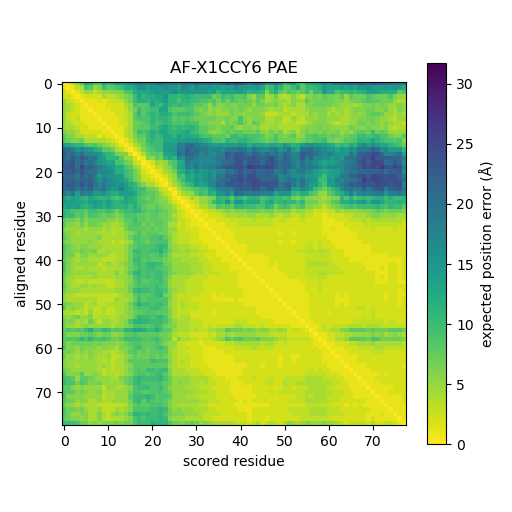ILNQNHTNLEYIIIDGGSTDSSAEII

Nearest PDB structures (foldseek):
  3hhg-assembly1_D  TM=4.421E-01  e=6.908E-01  Neisseria meningitidis serogroup B
  7tav-assembly5_E  TM=5.155E-01  e=2.814E+00  Listeria monocytogenes
  2r9v-assembly1_A  TM=4.618E-01  e=2.814E+00  Thermotoga maritima MSB8

Secondary structure (DSSP, 8-state):
-PPPPHHHHHHHHTTT---TTTGGG--TTSPPEEEEEEESS-HHHHHHHHHHHHTT--SSEEEEEEE---SSTHHHH-

pLDDT: 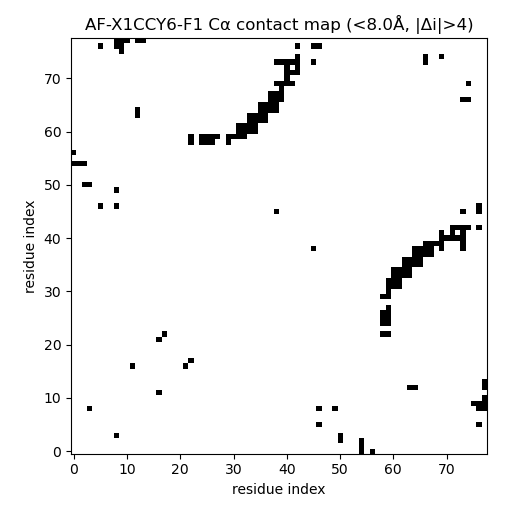mean 81.21, std 14.86, range [47.88, 97.62]

Mean predicted aligned error: 6.56 Å

InterPro domains:
  IPR001173 Glycosyltransferase 2-like [PF00535] (34-78)
  IPR029044 Nucleotide-diphospho-sugar transferases [G3DSA:3.90.550.10] (2-78)
  IPR029044 Nucleotide-diphospho-sugar transferases [SSF53448] (31-78)

Solvent-accessible surface area (backbone atoms only — not comparable to full-atom values): 4853 Å² total; per-residue (Å²): 131,80,85,82,50,68,69,56,48,16,60,55,62,67,39,89,75,80,45,67,74,79,52,61,67,37,47,82,91,47,73,78,44,78,47,76,45,79,40,62,63,36,51,92,50,48,62,64,52,51,51,56,61,67,58,66,73,65,52,32,65,44,81,47,76,44,74,72,75,46,88,51,61,35,71,73,53,61

Organism: NCBI:txid412755